Protein AF-A0A6P6JZT7-F1 (afdb_monomer_lite)

Secondary structure (DSSP, 8-state):
----THHHHHHHHHHHHHHHHHHHHHHHHHHHHHSSS---HHHHHHHHHHHHHHHHHHHHHHTT----GGGS--

Organism: Carassius auratus (NCBI:txid7957)

InterPro domains:
  IPR039775 Homeodomain containing protein PHTF1/2 [PTHR12680] (1-74)

Structure (mmCIF, N/CA/C/O backbone):
data_AF-A0A6P6JZT7-F1
#
_entry.id   AF-A0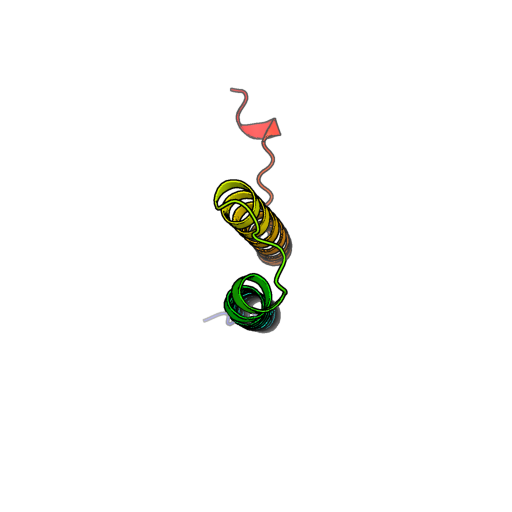A6P6JZT7-F1
#
loop_
_atom_site.group_PDB
_atom_site.id
_atom_site.type_symbol
_atom_site.label_atom_id
_atom_site.label_alt_id
_atom_site.label_comp_id
_atom_site.label_asym_id
_atom_site.label_entity_id
_atom_site.label_seq_id
_atom_site.pdbx_PDB_ins_code
_atom_site.Cartn_x
_atom_site.Cartn_y
_atom_site.Cartn_z
_atom_site.occupancy
_atom_site.B_iso_or_equiv
_atom_site.auth_seq_id
_atom_site.auth_comp_id
_atom_site.auth_asym_id
_atom_site.auth_atom_id
_atom_site.pdbx_PDB_model_num
ATOM 1 N N . MET A 1 1 ? -15.583 9.388 30.141 1.00 39.84 1 MET A N 1
ATOM 2 C CA . MET A 1 1 ? -14.759 8.983 28.978 1.00 39.84 1 MET A CA 1
ATOM 3 C C . MET A 1 1 ? -15.664 8.344 27.936 1.00 39.84 1 MET A C 1
ATOM 5 O O . MET A 1 1 ? -15.980 7.166 28.037 1.00 39.84 1 MET A O 1
ATOM 9 N N . GLU A 1 2 ? -16.129 9.121 26.962 1.00 43.50 2 GLU A N 1
ATOM 10 C CA . GLU A 1 2 ? -16.991 8.631 25.883 1.00 43.50 2 GLU A CA 1
ATOM 11 C C . GLU A 1 2 ? -16.140 7.902 24.832 1.00 43.50 2 GLU A C 1
ATOM 13 O O . GLU A 1 2 ? -15.631 8.498 23.883 1.00 43.50 2 GLU A O 1
ATOM 18 N N . LYS A 1 3 ? -15.942 6.591 24.995 1.00 49.12 3 LYS A N 1
ATOM 19 C CA . LYS A 1 3 ? -15.431 5.742 23.908 1.00 49.12 3 LYS A CA 1
ATOM 20 C C . LYS A 1 3 ? -16.553 5.574 22.878 1.00 49.12 3 LYS A C 1
ATOM 22 O O . LYS A 1 3 ? -17.281 4.591 22.927 1.00 49.12 3 LYS A O 1
ATOM 27 N N . LYS A 1 4 ? -16.707 6.542 21.965 1.00 50.44 4 LYS A N 1
ATOM 28 C CA . LYS A 1 4 ? -17.633 6.441 20.822 1.00 50.44 4 LYS A CA 1
ATOM 29 C C . LYS A 1 4 ? -17.240 5.214 19.970 1.00 50.44 4 LYS A C 1
ATOM 31 O O . LYS A 1 4 ? -16.140 5.219 19.412 1.00 50.44 4 LYS A O 1
ATOM 36 N N . PRO A 1 5 ? -18.076 4.162 19.884 1.00 54.84 5 PRO A N 1
ATOM 37 C CA . PRO A 1 5 ? -17.718 2.884 19.258 1.00 54.84 5 PRO A CA 1
ATOM 38 C C . PRO A 1 5 ? -17.459 2.994 17.746 1.00 54.84 5 PRO A C 1
ATOM 40 O O . PRO A 1 5 ? -16.622 2.259 17.230 1.00 54.84 5 PRO A O 1
ATOM 43 N N . ASN A 1 6 ? -18.051 3.985 17.071 1.00 56.31 6 ASN A N 1
ATOM 44 C CA . ASN A 1 6 ? -17.938 4.171 15.617 1.00 56.31 6 ASN A CA 1
ATOM 45 C C . ASN A 1 6 ? -16.503 4.375 15.106 1.00 56.31 6 ASN A C 1
ATOM 47 O O . ASN A 1 6 ? -16.170 3.920 14.018 1.00 56.31 6 ASN A O 1
ATOM 51 N N . LYS A 1 7 ? -15.610 4.996 15.892 1.00 61.78 7 LYS A N 1
ATOM 52 C CA . LYS A 1 7 ? -14.217 5.194 15.452 1.00 61.78 7 LYS A CA 1
ATOM 53 C C . LYS A 1 7 ? -13.411 3.898 15.411 1.00 61.78 7 LYS A C 1
ATOM 55 O O . LYS A 1 7 ? -12.422 3.832 14.696 1.00 61.78 7 LYS A O 1
ATOM 60 N N . LYS A 1 8 ? -13.782 2.872 16.185 1.00 68.38 8 LYS A N 1
ATOM 61 C CA . LYS A 1 8 ? -13.014 1.619 16.233 1.00 68.38 8 LYS A CA 1
ATOM 62 C C . LYS A 1 8 ? -13.188 0.791 14.966 1.00 68.38 8 LYS A C 1
ATOM 64 O O . LYS A 1 8 ? -12.202 0.245 14.481 1.00 68.38 8 LYS A O 1
ATOM 69 N N . GLU A 1 9 ? -14.408 0.703 14.445 1.00 76.69 9 GLU A N 1
ATOM 70 C CA . GLU A 1 9 ? -14.680 0.002 13.186 1.00 76.69 9 GLU A CA 1
ATOM 71 C C . GLU A 1 9 ? -14.034 0.718 12.003 1.00 76.69 9 GLU A C 1
ATOM 73 O O . GLU A 1 9 ? -13.335 0.077 11.225 1.00 76.69 9 GLU A O 1
ATOM 78 N N . GLU A 1 10 ? -14.151 2.046 11.937 1.00 72.50 10 GLU A N 1
ATOM 79 C CA . GLU A 1 10 ? -13.503 2.861 10.904 1.00 72.50 10 GLU A CA 1
ATOM 80 C C . GLU A 1 10 ? -11.976 2.706 10.937 1.00 72.50 10 GLU A C 1
ATOM 82 O O . GLU A 1 10 ? -11.363 2.374 9.926 1.00 72.50 10 GLU A O 1
ATOM 87 N N . LEU A 1 11 ? -11.352 2.812 12.118 1.00 77.19 11 LEU A N 1
ATOM 88 C CA . LEU A 1 11 ? -9.913 2.572 12.285 1.00 77.19 11 LEU A CA 1
ATOM 89 C C . LEU A 1 11 ? -9.508 1.136 11.923 1.00 77.19 11 LEU A C 1
ATOM 91 O O . LEU A 1 11 ? -8.424 0.920 11.381 1.00 77.19 11 LEU A O 1
ATOM 95 N N . THR A 1 12 ? -10.362 0.149 12.200 1.00 84.75 12 THR A N 1
ATOM 96 C CA . THR A 1 12 ? -10.116 -1.249 11.816 1.00 84.75 12 THR A CA 1
ATOM 97 C C . THR A 1 12 ? -10.184 -1.415 10.299 1.00 84.75 12 THR A C 1
ATOM 99 O O . THR A 1 12 ? -9.350 -2.112 9.721 1.00 84.75 12 THR A O 1
ATOM 102 N N . LEU A 1 13 ? -11.124 -0.738 9.639 1.00 82.56 13 LEU A N 1
ATOM 103 C CA . LEU A 1 13 ? -11.275 -0.764 8.189 1.00 82.56 13 LEU A CA 1
ATOM 104 C C . LEU A 1 13 ? -10.100 -0.055 7.503 1.00 82.56 13 LEU A C 1
ATOM 106 O O . LEU A 1 13 ? -9.487 -0.640 6.613 1.00 82.56 13 LEU A O 1
ATOM 110 N N . VAL A 1 14 ? -9.688 1.119 7.994 1.00 81.94 14 VAL A N 1
ATOM 111 C CA . VAL A 1 14 ? -8.474 1.826 7.542 1.00 81.94 14 VAL A CA 1
ATOM 112 C C . VAL A 1 14 ? -7.244 0.935 7.695 1.00 81.94 14 VAL A C 1
ATOM 114 O O . VAL A 1 14 ? -6.445 0.817 6.770 1.00 81.94 14 VAL A O 1
ATOM 117 N N . ASN A 1 15 ? -7.099 0.259 8.836 1.00 87.00 15 ASN A N 1
ATOM 118 C CA . ASN A 1 15 ? -5.980 -0.647 9.079 1.00 87.00 15 ASN A CA 1
ATOM 119 C C . ASN A 1 15 ? -5.976 -1.837 8.106 1.00 87.00 15 ASN A C 1
ATOM 121 O O . ASN A 1 15 ? -4.921 -2.223 7.604 1.00 87.00 15 ASN A O 1
ATOM 125 N N . ASN A 1 16 ? -7.146 -2.400 7.795 1.00 88.88 16 ASN A N 1
ATOM 126 C CA . ASN A 1 16 ? -7.274 -3.478 6.815 1.00 88.88 16 ASN A CA 1
ATOM 127 C C . ASN A 1 16 ? -6.921 -3.002 5.400 1.00 88.88 16 ASN A C 1
ATOM 129 O O . ASN A 1 16 ? -6.150 -3.675 4.715 1.00 88.88 16 ASN A O 1
ATOM 133 N N . VAL A 1 17 ? -7.405 -1.827 4.989 1.00 85.38 17 VAL A N 1
ATOM 134 C CA . VAL A 1 17 ? -7.061 -1.199 3.703 1.00 85.38 17 VAL A CA 1
ATOM 135 C C . VAL A 1 17 ? -5.561 -0.919 3.618 1.00 85.38 17 VAL A C 1
ATOM 137 O O . VAL A 1 17 ? -4.932 -1.262 2.621 1.00 85.38 17 VAL A O 1
ATOM 140 N N . LEU A 1 18 ? -4.950 -0.390 4.679 1.00 85.88 18 LEU A N 1
ATOM 141 C CA . LEU A 1 18 ? -3.513 -0.120 4.729 1.00 85.88 18 LEU A CA 1
ATOM 142 C C . LEU A 1 18 ? -2.683 -1.412 4.659 1.00 85.88 18 LEU A C 1
ATOM 144 O O . LEU A 1 18 ? -1.665 -1.470 3.964 1.00 85.88 18 LEU A O 1
ATOM 148 N N . LYS A 1 19 ? -3.134 -2.486 5.321 1.00 88.44 19 LYS A N 1
ATOM 149 C CA . LYS A 1 19 ? -2.522 -3.820 5.214 1.00 88.44 19 LYS A CA 1
ATOM 150 C C . LYS A 1 19 ? -2.608 -4.371 3.794 1.00 88.44 19 LYS A C 1
ATOM 152 O O . LYS A 1 19 ? -1.627 -4.935 3.313 1.00 88.44 19 LYS A O 1
ATOM 157 N N . LEU A 1 20 ? -3.758 -4.223 3.139 1.00 86.62 20 LEU A N 1
ATOM 158 C CA . LEU A 1 20 ? -3.962 -4.648 1.754 1.00 86.62 20 LEU A CA 1
ATOM 159 C C . LEU A 1 20 ? -3.075 -3.846 0.800 1.00 86.62 20 LEU A C 1
ATOM 161 O O . LEU A 1 20 ? -2.359 -4.452 0.013 1.00 86.62 20 LEU A O 1
ATOM 165 N N . ALA A 1 21 ? -3.029 -2.520 0.940 1.00 83.69 21 ALA A N 1
ATOM 166 C CA . ALA A 1 21 ? -2.140 -1.647 0.178 1.00 83.69 21 ALA A CA 1
ATOM 167 C C . ALA A 1 21 ? -0.667 -2.052 0.330 1.00 83.69 21 ALA A C 1
ATOM 169 O O . ALA A 1 21 ? 0.050 -2.189 -0.655 1.00 83.69 21 ALA A O 1
ATOM 170 N N . THR A 1 22 ? -0.229 -2.327 1.561 1.00 83.56 22 THR A N 1
ATOM 171 C CA . THR A 1 22 ? 1.143 -2.777 1.840 1.00 83.56 22 THR A CA 1
ATOM 172 C C . THR A 1 22 ? 1.452 -4.120 1.176 1.00 83.56 22 THR A C 1
ATOM 174 O O . THR A 1 22 ? 2.545 -4.307 0.645 1.00 83.56 22 THR A O 1
ATOM 177 N N . LYS A 1 23 ? 0.506 -5.068 1.198 1.00 85.69 23 LYS A N 1
ATOM 178 C CA . LYS A 1 23 ? 0.654 -6.349 0.494 1.00 85.69 23 LYS A CA 1
ATOM 179 C C . LYS A 1 23 ? 0.728 -6.143 -1.015 1.00 85.69 23 LYS A C 1
ATOM 181 O O . LYS A 1 23 ? 1.606 -6.721 -1.634 1.00 85.69 23 LYS A O 1
ATOM 186 N N . LEU A 1 24 ? -0.127 -5.285 -1.572 1.00 80.00 24 LEU A N 1
ATOM 187 C CA . LEU A 1 24 ? -0.144 -4.967 -2.998 1.00 80.00 24 LEU A CA 1
ATOM 188 C C . LEU A 1 24 ? 1.177 -4.340 -3.456 1.00 80.00 24 LEU A C 1
ATOM 190 O O . LEU A 1 24 ? 1.695 -4.722 -4.491 1.00 80.00 24 LEU A O 1
ATOM 194 N N . LEU A 1 25 ? 1.740 -3.413 -2.672 1.00 77.75 25 LEU A N 1
ATOM 195 C CA . LEU A 1 25 ? 3.024 -2.768 -2.964 1.00 77.75 25 LEU A CA 1
ATOM 196 C C . LEU A 1 25 ? 4.193 -3.765 -2.918 1.00 77.75 25 LEU A C 1
ATOM 198 O O . LEU A 1 25 ? 5.052 -3.733 -3.794 1.00 77.75 25 LEU A O 1
ATOM 202 N N . LYS A 1 26 ? 4.208 -4.682 -1.941 1.00 78.94 26 LYS A N 1
ATOM 203 C CA . LYS A 1 26 ? 5.214 -5.760 -1.857 1.00 78.94 26 LYS A CA 1
ATOM 204 C C . LYS A 1 26 ? 5.110 -6.737 -3.022 1.00 78.94 26 LYS A C 1
ATOM 206 O O . LYS A 1 26 ? 6.113 -7.065 -3.646 1.00 78.94 26 LYS A O 1
ATOM 211 N N . GLU A 1 27 ? 3.884 -7.143 -3.330 1.00 74.31 27 GLU A N 1
ATOM 212 C CA . GLU A 1 27 ? 3.561 -7.940 -4.506 1.00 74.31 27 GLU A CA 1
ATOM 213 C C . GLU A 1 27 ? 3.699 -7.139 -5.796 1.00 74.31 27 GLU A C 1
ATOM 215 O O . GLU A 1 27 ? 3.452 -7.716 -6.829 1.00 74.31 27 GLU A O 1
ATOM 220 N N . LEU A 1 28 ? 4.055 -5.851 -5.794 1.00 69.44 28 LEU A N 1
ATOM 221 C CA . LEU A 1 28 ? 4.401 -5.105 -7.006 1.00 69.44 28 LEU A CA 1
ATOM 222 C C . LEU A 1 28 ? 5.917 -5.030 -7.196 1.00 69.44 28 LEU A C 1
ATOM 224 O O . LEU A 1 28 ? 6.392 -5.146 -8.322 1.00 69.44 28 LEU A O 1
ATOM 228 N N . ASP A 1 29 ? 6.670 -4.891 -6.102 1.00 68.94 29 ASP A N 1
ATOM 229 C CA . ASP A 1 29 ? 8.139 -4.852 -6.102 1.00 68.94 29 ASP A CA 1
ATOM 230 C C . ASP A 1 29 ? 8.747 -6.134 -6.714 1.00 68.94 29 ASP A C 1
ATOM 232 O O . ASP A 1 29 ? 9.719 -6.077 -7.470 1.00 68.94 29 ASP A O 1
ATOM 236 N N . ALA A 1 30 ? 8.115 -7.290 -6.470 1.00 63.03 30 ALA A N 1
ATOM 237 C CA . ALA A 1 30 ? 8.525 -8.585 -7.016 1.00 63.03 30 ALA A CA 1
ATOM 238 C C . ALA A 1 30 ? 8.176 -8.799 -8.513 1.00 63.03 30 ALA A C 1
ATOM 240 O O . ALA A 1 30 ? 9.089 -9.080 -9.296 1.00 63.03 30 ALA A O 1
ATOM 241 N N . PRO A 1 31 ? 6.918 -8.665 -8.983 1.00 56.28 31 PRO A N 1
ATOM 242 C CA . PRO A 1 31 ? 6.566 -8.889 -10.383 1.00 56.28 31 PRO A CA 1
ATOM 243 C C . PRO A 1 31 ? 7.088 -7.805 -11.321 1.00 56.28 31 PRO A C 1
ATOM 245 O O . PRO A 1 31 ? 7.407 -8.139 -12.457 1.00 56.28 31 PRO A O 1
ATOM 248 N N . PHE A 1 32 ? 7.268 -6.550 -10.891 1.00 54.69 32 PHE A N 1
ATOM 249 C CA . PHE A 1 32 ? 7.897 -5.543 -11.760 1.00 54.69 32 PHE A CA 1
ATOM 250 C C . PHE A 1 32 ? 9.344 -5.894 -12.121 1.00 54.69 32 PHE A C 1
ATOM 252 O O . PHE A 1 32 ? 9.827 -5.489 -13.176 1.00 54.69 32 PHE A O 1
ATOM 259 N N . ARG A 1 33 ? 10.028 -6.672 -11.275 1.00 54.03 33 ARG A N 1
ATOM 260 C CA . ARG A 1 33 ? 11.372 -7.196 -11.554 1.00 54.03 33 ARG A CA 1
ATOM 261 C C . ARG A 1 33 ? 11.337 -8.521 -12.321 1.00 54.03 33 ARG A C 1
ATOM 263 O O . ARG A 1 33 ? 12.288 -8.813 -13.038 1.00 54.03 33 ARG A O 1
ATOM 270 N N . LEU A 1 34 ? 10.266 -9.310 -12.181 1.00 52.66 34 LEU A N 1
ATOM 271 C CA . LEU A 1 34 ? 10.151 -10.663 -12.745 1.00 52.66 34 LEU A CA 1
ATOM 272 C C . LEU A 1 34 ? 9.459 -10.738 -14.115 1.00 52.66 34 LEU A C 1
ATOM 274 O O . LEU A 1 34 ? 9.715 -11.687 -14.848 1.00 52.66 34 LEU A O 1
ATOM 278 N N . TYR A 1 35 ? 8.625 -9.769 -14.507 1.00 55.41 35 TYR A N 1
ATOM 279 C CA . TYR A 1 35 ? 7.832 -9.873 -15.744 1.00 55.41 35 TYR A CA 1
ATOM 280 C C . TYR A 1 35 ? 8.611 -9.700 -17.060 1.00 55.41 35 TYR A C 1
ATOM 282 O O . TYR A 1 35 ? 7.995 -9.710 -18.122 1.00 55.41 35 TYR A O 1
ATOM 290 N N . GLY A 1 36 ? 9.942 -9.555 -17.044 1.00 53.88 36 GLY A N 1
ATOM 291 C CA . GLY A 1 36 ? 10.780 -9.567 -18.259 1.00 53.88 36 GLY A CA 1
ATOM 292 C C . GLY A 1 36 ? 10.560 -8.402 -19.238 1.00 53.88 36 GLY A C 1
ATOM 293 O O . GLY A 1 36 ? 11.346 -8.214 -20.162 1.00 53.88 36 GLY A O 1
ATOM 294 N N . LEU A 1 37 ? 9.536 -7.579 -19.018 1.00 53.66 37 LEU A N 1
ATOM 295 C CA . LEU A 1 37 ? 9.372 -6.277 -19.630 1.00 53.66 37 LEU A CA 1
ATOM 296 C C . LEU A 1 37 ? 10.291 -5.339 -18.851 1.00 53.66 37 LEU A C 1
ATOM 298 O O . LEU A 1 37 ? 10.038 -5.065 -17.681 1.00 53.66 37 LEU A O 1
ATOM 302 N N . THR A 1 38 ? 11.386 -4.891 -19.458 1.00 55.94 38 THR A N 1
ATOM 303 C CA . THR A 1 38 ? 12.257 -3.831 -18.934 1.00 55.94 38 THR A CA 1
ATOM 304 C C . THR A 1 38 ? 11.431 -2.564 -18.746 1.00 55.94 38 THR A C 1
ATOM 306 O O . THR A 1 38 ? 11.371 -1.681 -19.599 1.00 55.94 38 THR A O 1
ATOM 309 N N . MET A 1 39 ? 10.711 -2.493 -17.633 1.00 59.97 39 MET A N 1
ATOM 310 C CA . MET A 1 39 ? 9.835 -1.381 -17.351 1.00 59.97 39 MET A CA 1
ATOM 311 C C . MET A 1 39 ? 10.737 -0.229 -16.939 1.00 59.97 39 MET A C 1
ATOM 313 O O . MET A 1 39 ? 11.401 -0.271 -15.904 1.00 59.97 39 MET A O 1
ATOM 317 N N . ASN A 1 40 ? 10.817 0.764 -17.824 1.00 67.88 40 ASN A N 1
ATOM 318 C CA . ASN A 1 40 ? 11.604 1.972 -17.638 1.00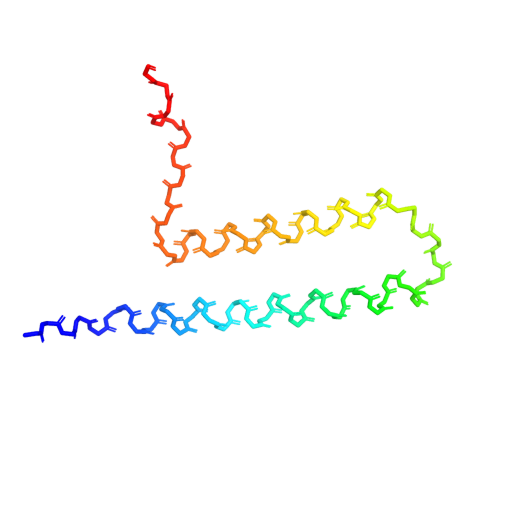 67.88 40 ASN A CA 1
ATOM 319 C C . ASN A 1 40 ? 11.375 2.513 -16.210 1.00 67.88 40 ASN A C 1
ATOM 321 O O . ASN A 1 40 ? 10.213 2.599 -15.805 1.00 67.88 40 ASN A O 1
ATOM 325 N N . PRO A 1 41 ? 12.412 2.902 -15.444 1.00 70.94 41 PRO A N 1
ATOM 326 C CA . PRO A 1 41 ? 12.266 3.378 -14.062 1.00 70.94 41 PRO A CA 1
ATOM 327 C C . PRO A 1 41 ? 11.219 4.493 -13.892 1.00 70.94 41 PRO A C 1
ATOM 329 O O . PRO A 1 41 ? 10.598 4.609 -12.838 1.00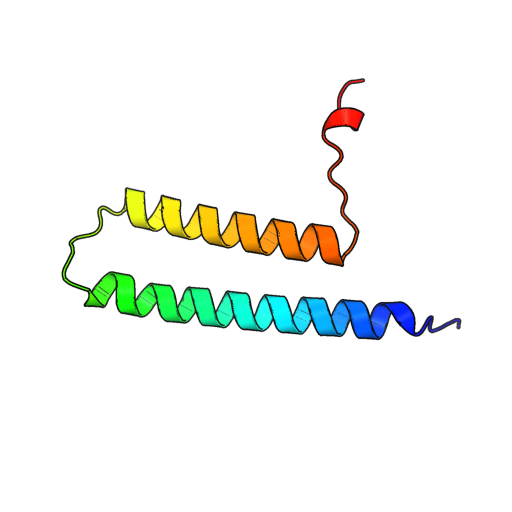 70.94 41 PRO A O 1
ATOM 332 N N . LEU A 1 42 ? 10.938 5.262 -14.949 1.00 77.94 42 LEU A N 1
ATOM 333 C CA . LEU A 1 42 ? 9.829 6.217 -14.968 1.00 77.94 42 LEU A CA 1
ATOM 334 C C . LEU A 1 42 ? 8.447 5.555 -14.851 1.00 77.94 42 LEU A C 1
ATOM 336 O O . LEU A 1 42 ? 7.614 6.050 -14.101 1.00 77.94 42 LEU A O 1
ATOM 340 N N . LEU A 1 43 ? 8.187 4.440 -15.541 1.00 76.50 43 LEU A N 1
ATOM 341 C CA . LEU A 1 43 ? 6.904 3.731 -15.446 1.00 76.50 43 LEU A CA 1
ATOM 342 C C . LEU A 1 43 ? 6.702 3.104 -14.063 1.00 76.50 43 LEU A C 1
ATOM 344 O O . LEU A 1 43 ? 5.578 3.092 -13.561 1.00 76.50 43 LEU A O 1
ATOM 348 N N . TYR A 1 44 ? 7.777 2.603 -13.446 1.00 74.94 44 TYR A N 1
ATOM 349 C CA . TYR A 1 44 ? 7.733 2.097 -12.074 1.00 74.94 44 TYR A CA 1
ATOM 350 C C . TYR A 1 44 ? 7.333 3.208 -11.101 1.00 74.94 44 TYR A C 1
ATOM 352 O O . TYR A 1 44 ? 6.378 3.052 -10.341 1.00 74.94 44 TYR A O 1
ATOM 360 N N . ASN A 1 45 ? 7.991 4.366 -11.204 1.00 80.50 45 ASN A N 1
ATOM 361 C CA . ASN A 1 45 ? 7.673 5.530 -10.384 1.00 80.50 45 ASN A CA 1
ATOM 362 C C . ASN A 1 45 ? 6.232 6.007 -10.612 1.00 80.50 45 ASN A C 1
ATOM 364 O O . ASN A 1 45 ? 5.524 6.273 -9.646 1.00 80.50 45 ASN A O 1
ATOM 368 N N . ILE A 1 46 ? 5.767 6.063 -11.866 1.00 84.06 46 ILE A N 1
ATOM 369 C CA . ILE A 1 46 ? 4.383 6.446 -12.186 1.00 84.06 46 ILE A CA 1
ATOM 370 C C . ILE A 1 46 ? 3.394 5.452 -11.571 1.00 84.06 46 ILE A C 1
ATOM 372 O O . ILE A 1 46 ? 2.441 5.867 -10.919 1.00 84.06 46 ILE A O 1
ATOM 376 N N . THR A 1 47 ? 3.626 4.147 -11.720 1.00 81.44 47 THR A N 1
ATOM 377 C CA . THR A 1 47 ? 2.712 3.123 -11.191 1.00 81.44 47 THR A CA 1
ATOM 378 C C . THR A 1 47 ? 2.673 3.145 -9.662 1.00 81.44 47 THR A C 1
ATOM 380 O O . THR A 1 47 ? 1.592 3.082 -9.078 1.00 81.44 47 THR A O 1
ATOM 383 N N . GLN A 1 48 ? 3.828 3.307 -9.007 1.00 80.50 48 GLN A N 1
ATOM 384 C CA . GLN A 1 48 ? 3.914 3.507 -7.559 1.00 80.50 48 GLN A CA 1
ATOM 385 C C . GLN A 1 48 ? 3.085 4.714 -7.120 1.00 80.50 48 GLN A C 1
ATOM 387 O O . GLN A 1 48 ? 2.224 4.576 -6.252 1.00 80.50 48 GLN A O 1
ATOM 392 N N . VAL A 1 49 ? 3.289 5.874 -7.751 1.00 85.69 49 VAL A N 1
ATOM 393 C CA . VAL A 1 49 ? 2.555 7.104 -7.426 1.00 85.69 49 VAL A CA 1
ATOM 394 C C . VAL A 1 49 ? 1.051 6.914 -7.616 1.00 85.69 49 VAL A C 1
ATOM 396 O O . VAL A 1 49 ? 0.293 7.281 -6.726 1.00 85.69 49 VAL A O 1
ATOM 399 N N . VAL A 1 50 ? 0.606 6.279 -8.705 1.00 86.56 50 VAL A N 1
ATOM 400 C CA . VAL A 1 50 ? -0.820 6.006 -8.960 1.00 86.56 50 VAL A CA 1
ATOM 401 C C . VAL A 1 50 ? -1.432 5.123 -7.868 1.00 86.56 50 VAL A C 1
ATOM 403 O O . VAL A 1 50 ? -2.512 5.433 -7.363 1.00 86.56 50 VAL A O 1
ATOM 406 N N . ILE A 1 51 ? -0.743 4.056 -7.459 1.00 83.94 51 ILE A N 1
ATOM 407 C CA . ILE A 1 51 ? -1.213 3.163 -6.389 1.00 83.94 51 ILE A CA 1
ATOM 408 C C . ILE A 1 51 ? -1.280 3.912 -5.056 1.00 83.94 51 ILE A C 1
ATOM 410 O O . ILE A 1 51 ? -2.291 3.843 -4.360 1.00 83.94 51 ILE A O 1
ATOM 414 N N . LEU A 1 52 ? -0.235 4.668 -4.717 1.00 85.19 52 LEU A N 1
ATOM 415 C CA . LEU A 1 52 ? -0.191 5.504 -3.518 1.00 85.19 52 LEU A CA 1
ATOM 416 C C . LEU A 1 52 ? -1.315 6.550 -3.512 1.00 85.19 52 LEU A C 1
ATOM 418 O O . LEU A 1 52 ? -1.949 6.750 -2.476 1.00 85.19 52 LEU A O 1
ATOM 422 N N . SER A 1 53 ? -1.617 7.173 -4.654 1.00 84.88 53 SER A N 1
ATOM 423 C CA . SER A 1 53 ? -2.731 8.115 -4.796 1.00 84.88 53 SER A CA 1
ATOM 424 C C . SER A 1 53 ? -4.088 7.443 -4.592 1.00 84.88 53 SER A C 1
ATOM 426 O O . SER A 1 53 ? -4.918 7.982 -3.863 1.00 84.88 53 SER A O 1
ATOM 428 N N . ALA A 1 54 ? -4.309 6.259 -5.168 1.00 84.69 54 ALA A N 1
ATOM 429 C CA . ALA A 1 54 ? -5.547 5.506 -4.976 1.00 84.69 54 ALA A CA 1
ATOM 430 C C . ALA A 1 54 ? -5.745 5.108 -3.504 1.00 84.69 54 ALA A C 1
ATOM 432 O O . ALA A 1 54 ? -6.812 5.332 -2.935 1.00 84.69 54 ALA A O 1
ATOM 433 N N . VAL A 1 55 ? -4.696 4.591 -2.856 1.00 83.19 55 VAL A N 1
ATOM 434 C CA . VAL A 1 55 ? -4.714 4.215 -1.433 1.00 83.19 55 VAL A CA 1
ATOM 435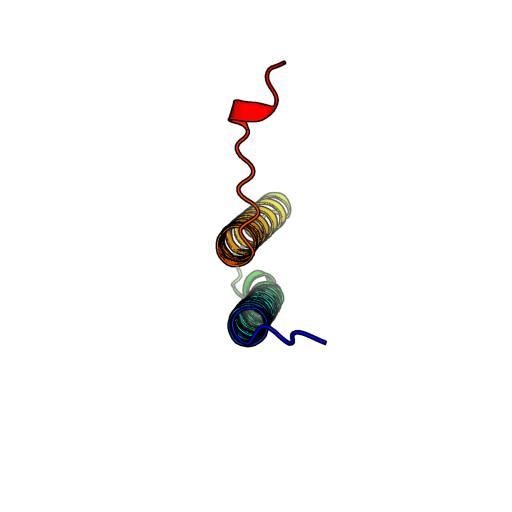 C C . VAL A 1 55 ? -4.954 5.436 -0.544 1.00 83.19 55 VAL A C 1
ATOM 437 O O . VAL A 1 55 ? -5.778 5.378 0.366 1.00 83.19 55 VAL A O 1
ATOM 440 N N . SER A 1 56 ? -4.288 6.556 -0.829 1.00 84.06 56 SER A N 1
ATOM 441 C CA . SER A 1 56 ? -4.484 7.822 -0.114 1.00 84.06 56 SER A CA 1
ATOM 442 C C . SER A 1 56 ? -5.913 8.352 -0.261 1.00 84.06 56 SER A C 1
ATOM 444 O O . SER A 1 56 ? -6.494 8.826 0.716 1.00 84.06 56 SER A O 1
ATOM 446 N N . GLY A 1 57 ? -6.510 8.216 -1.450 1.00 85.00 57 GLY A N 1
ATOM 447 C CA . GLY A 1 57 ? -7.902 8.574 -1.713 1.00 85.00 57 GLY A CA 1
ATOM 448 C C . GLY A 1 57 ? -8.882 7.741 -0.889 1.00 85.00 57 GLY A C 1
ATOM 449 O O . GLY A 1 57 ? -9.712 8.311 -0.188 1.00 85.00 57 GLY A O 1
ATOM 450 N N . VAL A 1 58 ? -8.736 6.411 -0.893 1.00 83.31 58 VAL A N 1
ATOM 451 C CA . VAL A 1 58 ? -9.592 5.515 -0.093 1.00 83.31 58 VAL A CA 1
ATOM 452 C C . VAL A 1 58 ? -9.440 5.795 1.403 1.00 83.31 58 VAL A C 1
ATOM 454 O O . VAL A 1 58 ? -10.437 5.868 2.110 1.00 83.31 58 VAL A O 1
ATOM 457 N N . ILE A 1 59 ? -8.214 5.997 1.898 1.00 80.69 59 ILE A N 1
ATOM 458 C CA . ILE A 1 59 ? -7.974 6.323 3.312 1.00 80.69 59 ILE A CA 1
ATOM 459 C C . ILE A 1 59 ? -8.552 7.700 3.667 1.00 80.69 59 ILE A C 1
ATOM 461 O O . ILE A 1 59 ? -9.133 7.849 4.738 1.00 80.69 59 ILE A O 1
ATOM 465 N N . SER A 1 60 ? -8.418 8.696 2.788 1.00 84.00 60 SER A N 1
ATOM 466 C CA . SER A 1 60 ? -8.975 10.037 3.005 1.00 84.00 60 SER A CA 1
ATOM 467 C C . SER A 1 60 ? -10.497 10.031 3.022 1.00 84.00 60 SER A C 1
ATOM 469 O O . SER A 1 60 ? -11.086 10.696 3.868 1.00 84.00 60 SER A O 1
ATOM 471 N N . ASP A 1 61 ? -11.133 9.267 2.136 1.00 80.88 61 ASP A N 1
ATOM 472 C CA . ASP A 1 61 ? -12.588 9.110 2.110 1.00 80.88 61 ASP A CA 1
ATOM 473 C C . ASP A 1 61 ? -13.079 8.407 3.384 1.00 80.88 61 ASP A C 1
ATOM 475 O O . ASP A 1 61 ? -13.978 8.894 4.069 1.00 80.88 61 ASP A O 1
ATOM 479 N N . LEU A 1 62 ? -12.384 7.337 3.780 1.00 75.19 62 LEU A N 1
ATOM 480 C CA . LEU A 1 62 ? -12.735 6.514 4.931 1.00 75.19 62 LEU A CA 1
ATOM 481 C C . LEU A 1 62 ? -12.493 7.199 6.285 1.00 75.19 62 LEU A C 1
ATOM 483 O O . LEU A 1 62 ? -13.225 6.949 7.233 1.00 75.19 62 LEU A O 1
ATOM 487 N N . LEU A 1 63 ? -11.485 8.068 6.385 1.00 72.31 63 LEU A N 1
ATOM 488 C CA . LEU A 1 63 ? -11.227 8.907 7.564 1.00 72.31 63 LEU A CA 1
ATOM 489 C C . LEU A 1 63 ? -11.983 10.248 7.517 1.00 72.31 63 LEU A C 1
ATOM 491 O O . LEU A 1 63 ? -11.850 11.065 8.431 1.00 72.31 63 LEU A O 1
ATOM 495 N N . GLY A 1 64 ? -12.733 10.521 6.444 1.00 70.69 64 GLY A N 1
ATOM 496 C CA . GLY A 1 64 ? -13.469 11.770 6.266 1.00 70.69 64 GLY A CA 1
ATOM 497 C C . GLY A 1 64 ? -12.594 13.003 6.002 1.00 70.69 64 GLY A C 1
ATOM 498 O O . GLY A 1 64 ? -13.085 14.130 6.113 1.00 70.69 64 GLY A O 1
ATOM 499 N N . PHE A 1 65 ? -11.322 12.829 5.619 1.00 67.56 65 PHE A N 1
ATOM 500 C CA . PHE A 1 65 ? -10.465 13.892 5.082 1.00 67.56 65 PHE A CA 1
ATOM 501 C C . PHE A 1 65 ? -10.945 14.282 3.678 1.00 67.56 65 PHE A C 1
ATOM 503 O O . PHE A 1 65 ? -10.306 14.033 2.660 1.00 67.56 65 PHE A O 1
ATOM 510 N N . ASN A 1 66 ? -12.103 14.931 3.611 1.00 59.66 66 ASN A N 1
ATOM 511 C CA . ASN A 1 66 ? -12.586 15.585 2.407 1.00 59.66 66 ASN A CA 1
ATOM 512 C C . ASN A 1 66 ? -11.667 16.790 2.128 1.00 59.66 66 ASN A C 1
ATOM 514 O O . ASN A 1 66 ? -11.928 17.903 2.591 1.00 59.66 66 ASN A O 1
ATOM 518 N N . LEU A 1 67 ? -10.572 16.579 1.388 1.00 57.91 67 LEU A N 1
ATOM 519 C CA . LEU A 1 67 ? -9.779 17.641 0.761 1.00 57.91 67 LEU A CA 1
ATOM 520 C C . LEU A 1 67 ? -10.657 18.323 -0.299 1.00 57.91 67 LEU A C 1
ATOM 522 O O . LEU A 1 67 ? -10.490 18.149 -1.504 1.00 57.91 67 LEU A O 1
ATOM 526 N N . LYS A 1 68 ? -11.644 19.104 0.150 1.00 54.50 68 LYS A N 1
ATOM 527 C CA . LYS A 1 68 ? -12.394 20.026 -0.697 1.00 54.50 68 LYS A CA 1
ATOM 528 C C . LYS A 1 68 ? -11.420 21.121 -1.123 1.00 54.50 68 LYS A C 1
ATOM 530 O O . LYS A 1 68 ? -11.363 22.177 -0.501 1.00 54.50 68 LYS A O 1
ATOM 535 N N . LEU A 1 69 ? -10.671 20.872 -2.199 1.00 55.91 69 LEU A N 1
ATOM 536 C CA . LEU A 1 69 ? -9.818 21.852 -2.890 1.00 55.91 69 LEU A CA 1
ATOM 537 C C . LEU A 1 69 ? -10.576 23.160 -3.190 1.00 55.91 69 LEU A C 1
ATOM 539 O O . LEU A 1 69 ? -9.987 24.235 -3.204 1.00 55.91 69 LEU A O 1
ATOM 543 N N . TRP A 1 70 ? -11.906 23.082 -3.315 1.00 54.69 70 TRP A N 1
ATOM 544 C CA . TRP A 1 70 ? -12.818 24.222 -3.437 1.00 54.69 70 TRP A CA 1
ATOM 545 C C . TRP A 1 70 ? -12.774 25.223 -2.271 1.00 54.69 70 TRP A C 1
ATOM 5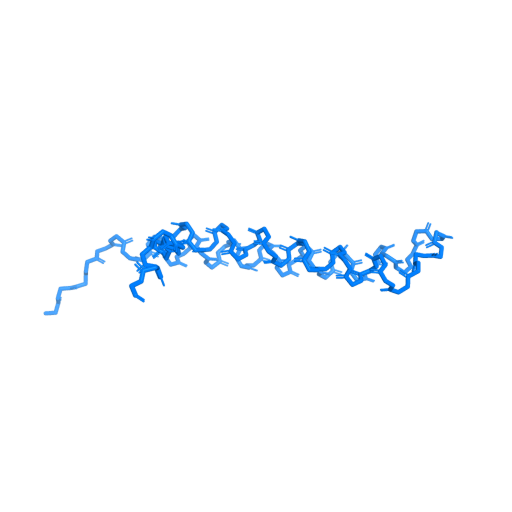47 O O . TRP A 1 70 ? -13.205 26.357 -2.448 1.00 54.69 70 TRP A O 1
ATOM 557 N N . LYS A 1 71 ? -12.267 24.844 -1.089 1.00 47.81 71 LYS A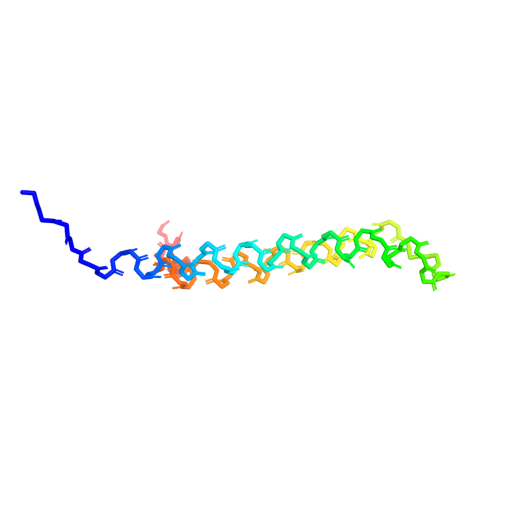 N 1
ATOM 558 C CA . LYS A 1 71 ? -12.184 25.734 0.082 1.00 47.81 71 LYS A CA 1
ATOM 559 C C . LYS A 1 71 ? -10.850 26.486 0.196 1.00 47.81 71 LYS A C 1
ATOM 561 O O . LYS A 1 71 ? -10.716 27.327 1.073 1.00 47.81 71 LYS A O 1
ATOM 566 N N . ILE A 1 72 ? -9.875 26.185 -0.667 1.00 56.94 72 ILE A N 1
ATOM 567 C CA . ILE A 1 72 ? -8.522 26.778 -0.633 1.00 56.94 72 ILE A CA 1
ATOM 568 C C . ILE A 1 72 ? -8.436 28.032 -1.526 1.00 56.94 72 ILE A C 1
ATOM 570 O O . ILE A 1 72 ? -7.404 28.686 -1.592 1.00 56.94 72 ILE A O 1
ATOM 574 N N . LYS A 1 73 ? -9.534 28.414 -2.192 1.00 42.12 73 LYS A N 1
ATOM 575 C CA . LYS A 1 73 ? -9.657 29.726 -2.828 1.00 42.12 73 LYS A CA 1
ATOM 576 C C . LYS A 1 73 ? -10.246 30.719 -1.820 1.00 42.12 73 LYS A C 1
ATOM 578 O O . LYS A 1 73 ? -11.461 30.888 -1.764 1.00 42.12 73 LYS A O 1
ATOM 583 N N . SER A 1 74 ? -9.379 31.336 -1.022 1.00 40.22 74 SER A N 1
ATOM 584 C CA . SER A 1 74 ? -9.617 32.636 -0.388 1.00 40.22 74 SER A CA 1
ATOM 585 C C . SER A 1 74 ? -8.405 33.522 -0.598 1.00 40.22 74 SER A C 1
ATOM 587 O O . SER A 1 74 ? -7.289 32.968 -0.687 1.00 40.22 74 SER A O 1
#

Sequence (74 aa):
MEKKPNKKEELTLVNNVLKLATKLLKELDAPFRLYGLTMNPLLYNITQVVILSAVSGVISDLLGFNLKLWKIKS

Radius of gyration: 17.04 Å; chains: 1; bounding box: 30×43×49 Å

pLDDT: mean 70.62, std 14.12, range [39.84, 88.88]

Foldseek 3Di:
DDPPVVVVVLVVVLVVLVVVLVVVVVVCVPCCVVVPPPQPVVNVVVVVVVSVVVSVVVSCVSVVVPPPVVVVPD